Protein AF-A0A9R0BDS1-F1 (afdb_monomer)

Structure (mmCIF, N/CA/C/O backbone):
data_AF-A0A9R0BDS1-F1
#
_entry.id   AF-A0A9R0BDS1-F1
#
loop_
_atom_site.group_PDB
_atom_site.id
_atom_site.type_symbol
_atom_site.label_atom_id
_atom_site.label_alt_id
_atom_site.label_comp_id
_atom_site.label_asym_id
_atom_site.label_entity_id
_atom_site.label_seq_id
_atom_site.pdbx_PDB_ins_code
_atom_site.Cartn_x
_atom_site.Cartn_y
_atom_site.Cartn_z
_atom_site.occupancy
_atom_site.B_iso_or_equiv
_atom_site.auth_seq_id
_atom_site.auth_comp_id
_atom_site.auth_asym_id
_atom_site.auth_atom_id
_atom_site.pdbx_PDB_model_num
ATOM 1 N N . MET A 1 1 ? -3.480 10.905 -2.861 1.00 50.12 1 MET A N 1
ATOM 2 C CA . MET A 1 1 ? -2.688 10.630 -1.645 1.00 50.12 1 MET A CA 1
ATOM 3 C C . MET A 1 1 ? -2.309 9.165 -1.642 1.00 50.12 1 MET A C 1
ATOM 5 O O . MET A 1 1 ? -3.208 8.333 -1.625 1.00 50.12 1 MET A O 1
ATOM 9 N N . HIS A 1 2 ? -1.019 8.858 -1.745 1.00 52.56 2 HIS A N 1
ATOM 10 C CA . HIS A 1 2 ? -0.517 7.494 -1.586 1.00 52.56 2 HIS A CA 1
ATOM 11 C C . HIS A 1 2 ? -0.174 7.273 -0.098 1.00 52.56 2 HIS A C 1
ATOM 13 O O . HIS A 1 2 ? 0.288 8.229 0.529 1.00 52.56 2 HIS A O 1
ATOM 19 N N . PRO A 1 3 ? -0.402 6.083 0.492 1.00 65.25 3 PRO A N 1
ATOM 20 C CA . PRO A 1 3 ? 0.189 5.729 1.785 1.00 65.25 3 PRO A CA 1
ATOM 21 C C . PRO A 1 3 ? 1.718 5.869 1.758 1.00 65.25 3 PRO A C 1
ATOM 23 O O . PRO A 1 3 ? 2.314 5.837 0.681 1.00 65.25 3 PRO A O 1
ATOM 26 N N . ASP A 1 4 ? 2.365 5.976 2.917 1.00 68.69 4 ASP A N 1
ATOM 27 C CA . ASP A 1 4 ? 3.825 5.853 2.956 1.00 68.69 4 ASP A CA 1
ATOM 28 C C . ASP A 1 4 ? 4.249 4.481 2.391 1.00 68.69 4 ASP A C 1
ATOM 30 O O . ASP A 1 4 ? 3.640 3.467 2.719 1.00 68.69 4 ASP A O 1
ATOM 34 N N . LEU A 1 5 ? 5.253 4.484 1.510 1.00 72.31 5 LEU A N 1
ATOM 35 C CA . LEU A 1 5 ? 5.817 3.338 0.776 1.00 72.31 5 LEU A CA 1
ATOM 36 C C . LEU A 1 5 ? 7.037 2.738 1.505 1.00 72.31 5 LEU A C 1
ATOM 38 O O . LEU A 1 5 ? 7.911 2.118 0.879 1.00 72.31 5 LEU A O 1
ATOM 42 N N . SER A 1 6 ? 7.139 3.005 2.808 1.00 75.69 6 SER A N 1
ATOM 43 C CA . SER A 1 6 ? 8.198 2.513 3.682 1.00 75.69 6 SER A CA 1
ATOM 44 C C . SER A 1 6 ? 8.061 0.998 3.894 1.00 75.69 6 SER A C 1
ATOM 46 O O . SER A 1 6 ? 6.993 0.530 4.304 1.00 75.69 6 SER A O 1
ATOM 48 N N . PRO A 1 7 ? 9.117 0.202 3.634 1.00 71.81 7 PRO A N 1
ATOM 49 C CA . PRO A 1 7 ? 9.006 -1.255 3.562 1.00 71.81 7 PRO A CA 1
ATOM 50 C C . PRO A 1 7 ? 8.618 -1.919 4.893 1.00 71.81 7 PRO A C 1
ATOM 52 O O . PRO A 1 7 ? 8.043 -3.002 4.902 1.00 71.81 7 PRO A O 1
ATOM 55 N N . HIS A 1 8 ? 8.859 -1.258 6.026 1.00 76.00 8 HIS A N 1
ATOM 56 C CA . HIS A 1 8 ? 8.502 -1.777 7.351 1.00 76.00 8 HIS A CA 1
ATOM 57 C C . HIS A 1 8 ? 6.992 -1.745 7.649 1.00 76.00 8 HIS A C 1
ATOM 59 O O . HIS A 1 8 ? 6.544 -2.358 8.616 1.00 76.00 8 HIS A O 1
ATOM 65 N N . LEU A 1 9 ? 6.192 -1.026 6.851 1.00 80.56 9 LEU A N 1
ATOM 66 C CA . LEU A 1 9 ? 4.751 -0.884 7.083 1.00 80.56 9 LEU A CA 1
ATOM 67 C C . LEU A 1 9 ? 3.918 -1.982 6.398 1.00 80.56 9 LEU A C 1
ATOM 69 O O . LEU A 1 9 ? 2.728 -2.127 6.709 1.00 80.56 9 LEU A O 1
ATOM 73 N N . HIS A 1 10 ? 4.522 -2.742 5.485 1.00 83.25 10 HIS A N 1
ATOM 74 C CA . HIS A 1 10 ? 3.847 -3.660 4.571 1.00 83.25 10 HIS A CA 1
ATOM 75 C C . HIS A 1 10 ? 4.325 -5.106 4.722 1.00 83.25 10 HIS A C 1
ATOM 77 O O . HIS A 1 10 ? 5.398 -5.391 5.245 1.00 83.25 10 HIS A O 1
ATOM 83 N N . THR A 1 11 ? 3.496 -6.021 4.240 1.00 87.12 11 THR A N 1
ATOM 84 C CA . THR A 1 11 ? 3.814 -7.433 4.032 1.00 87.12 11 THR A CA 1
ATOM 85 C C . THR A 1 11 ? 4.851 -7.607 2.923 1.00 87.12 11 THR A C 1
ATOM 87 O O . THR A 1 11 ? 4.949 -6.783 2.011 1.00 87.12 11 THR A O 1
ATOM 90 N N . GLU A 1 12 ? 5.612 -8.702 2.979 1.00 87.62 12 GLU A N 1
ATOM 91 C CA . GLU A 1 12 ? 6.677 -9.005 2.011 1.00 87.62 12 GLU A CA 1
ATOM 92 C C . GLU A 1 12 ? 6.163 -9.028 0.561 1.00 87.62 12 GLU A C 1
ATOM 94 O O . GLU A 1 12 ? 6.777 -8.426 -0.317 1.00 87.62 12 GLU A O 1
ATOM 99 N N . GLU A 1 13 ? 4.975 -9.596 0.339 1.00 87.88 13 GLU A N 1
ATOM 100 C CA . GLU A 1 13 ? 4.244 -9.580 -0.937 1.00 87.88 13 GLU A CA 1
ATOM 101 C C . GLU A 1 13 ? 4.066 -8.157 -1.503 1.00 87.88 13 GLU A C 1
ATOM 103 O O . GLU A 1 13 ? 4.413 -7.869 -2.651 1.00 87.88 13 GLU A O 1
ATOM 108 N N . CYS A 1 14 ? 3.564 -7.217 -0.690 1.00 89.56 14 CYS A N 1
ATOM 109 C CA . CYS A 1 14 ? 3.389 -5.834 -1.136 1.00 89.56 14 CYS A CA 1
ATOM 110 C C . CYS A 1 14 ? 4.741 -5.115 -1.308 1.00 89.56 14 CYS A C 1
ATOM 112 O O . CYS A 1 14 ? 4.874 -4.279 -2.202 1.00 89.56 14 CYS A O 1
ATOM 114 N N . ASN A 1 15 ? 5.759 -5.455 -0.510 1.00 90.31 15 ASN A N 1
ATOM 115 C CA . ASN A 1 15 ? 7.108 -4.888 -0.622 1.00 90.31 15 ASN A CA 1
ATOM 116 C C . ASN A 1 15 ? 7.809 -5.253 -1.938 1.00 90.31 15 ASN A C 1
ATOM 118 O O . ASN A 1 15 ? 8.504 -4.408 -2.514 1.00 90.31 15 ASN A O 1
ATOM 122 N N . GLN A 1 16 ? 7.593 -6.465 -2.456 1.00 91.38 16 GLN A N 1
ATOM 123 C CA . GLN A 1 16 ? 8.087 -6.860 -3.779 1.00 91.38 16 GLN A CA 1
ATOM 124 C C . GLN A 1 16 ? 7.478 -5.970 -4.876 1.00 91.38 16 GLN A C 1
ATOM 126 O O . GLN A 1 16 ? 8.211 -5.389 -5.678 1.00 91.38 16 GLN A O 1
ATOM 131 N N . LEU A 1 17 ? 6.157 -5.757 -4.853 1.00 90.88 17 LEU A N 1
ATOM 132 C CA . LEU A 1 17 ? 5.454 -4.888 -5.810 1.00 90.88 17 LEU A CA 1
ATOM 133 C C . LEU A 1 17 ? 5.902 -3.419 -5.721 1.00 90.88 17 LEU A C 1
ATOM 135 O O . LEU A 1 17 ? 6.098 -2.766 -6.746 1.00 90.88 17 LEU A O 1
ATOM 139 N N . ILE A 1 18 ? 6.126 -2.905 -4.507 1.00 89.69 18 ILE A N 1
ATOM 140 C CA . ILE A 1 18 ? 6.683 -1.561 -4.277 1.00 89.69 18 ILE A CA 1
ATOM 141 C C . ILE A 1 18 ? 8.092 -1.436 -4.878 1.00 89.69 18 ILE A C 1
ATOM 143 O O . ILE A 1 18 ? 8.427 -0.407 -5.469 1.00 89.69 18 ILE A O 1
ATOM 147 N N . THR A 1 19 ? 8.919 -2.473 -4.741 1.00 90.88 19 THR A N 1
ATOM 148 C CA . THR A 1 19 ? 10.288 -2.500 -5.279 1.00 90.88 19 THR A CA 1
ATOM 149 C C . THR A 1 19 ? 10.280 -2.548 -6.806 1.00 90.88 19 THR A C 1
ATOM 151 O O . THR A 1 19 ? 10.976 -1.754 -7.439 1.00 90.88 19 THR A O 1
ATOM 154 N N . LEU A 1 20 ? 9.423 -3.382 -7.404 1.00 89.69 20 LEU A N 1
ATOM 155 C CA . LEU A 1 20 ? 9.206 -3.431 -8.853 1.00 89.69 20 LEU A CA 1
ATOM 156 C C . LEU A 1 20 ? 8.717 -2.086 -9.410 1.00 89.69 20 LEU A C 1
ATOM 158 O O . LEU A 1 20 ? 9.213 -1.635 -10.440 1.00 89.69 20 LEU A O 1
ATOM 162 N N . LEU A 1 21 ? 7.803 -1.395 -8.717 1.00 89.38 21 LEU A N 1
ATOM 163 C CA . LEU A 1 21 ? 7.338 -0.077 -9.153 1.00 89.38 21 LEU A CA 1
ATOM 164 C C . LEU A 1 21 ? 8.451 0.981 -9.075 1.00 89.38 21 LEU A C 1
ATOM 166 O O . LEU A 1 21 ? 8.600 1.785 -9.996 1.00 89.38 21 LEU A O 1
ATOM 170 N N . LYS A 1 22 ? 9.261 0.970 -8.005 1.00 88.44 22 LYS A N 1
ATOM 171 C CA . LYS A 1 22 ? 10.443 1.843 -7.870 1.00 88.44 22 LYS A CA 1
ATOM 172 C C . LYS A 1 22 ? 11.454 1.590 -8.997 1.00 88.44 22 LYS A C 1
ATOM 174 O O . LYS A 1 22 ? 11.972 2.555 -9.556 1.00 88.44 22 LYS A O 1
ATOM 179 N N . GLN A 1 23 ? 11.685 0.329 -9.366 1.00 90.19 23 GLN A N 1
ATOM 180 C CA . GLN A 1 23 ? 12.573 -0.040 -10.471 1.00 90.19 23 GLN A CA 1
ATOM 181 C C . GLN A 1 23 ? 12.014 0.416 -11.829 1.00 90.19 23 GLN A C 1
ATOM 183 O O . GLN A 1 23 ? 12.713 1.116 -12.559 1.00 90.19 23 GLN A O 1
ATOM 188 N N . CYS A 1 24 ? 10.734 0.154 -12.116 1.00 89.38 24 CYS A N 1
ATOM 189 C CA . CYS A 1 24 ? 10.075 0.625 -13.338 1.00 89.38 24 CYS A CA 1
ATOM 190 C C . CYS A 1 24 ? 10.138 2.157 -13.462 1.00 89.38 24 CYS A C 1
ATOM 192 O O . CYS A 1 24 ? 10.505 2.688 -14.505 1.00 89.38 24 CYS A O 1
ATOM 194 N N . HIS A 1 25 ? 9.881 2.902 -12.381 1.00 87.75 25 HIS A N 1
ATOM 195 C CA . HIS A 1 25 ? 10.025 4.362 -12.387 1.00 87.75 25 HIS A CA 1
ATOM 196 C C . HIS A 1 25 ? 11.468 4.843 -12.609 1.00 87.75 25 HIS A C 1
ATOM 198 O O . HIS A 1 25 ? 11.648 5.893 -13.225 1.00 87.75 25 HIS A O 1
ATOM 204 N N . LYS A 1 26 ? 12.475 4.097 -12.134 1.00 88.12 26 LYS A N 1
ATOM 205 C CA . LYS A 1 26 ? 13.904 4.407 -12.305 1.00 88.12 26 LYS A CA 1
ATOM 206 C C . LYS A 1 26 ? 14.379 4.176 -13.742 1.00 88.12 26 LYS A C 1
ATOM 208 O O . LYS A 1 26 ? 15.156 4.978 -14.253 1.00 88.12 26 LYS A O 1
ATOM 213 N N . GLU A 1 27 ? 13.908 3.113 -14.388 1.00 88.06 27 GLU A N 1
ATOM 214 C CA . GLU A 1 27 ? 14.203 2.785 -15.791 1.00 88.06 27 GLU A CA 1
ATOM 215 C C . GLU A 1 27 ? 13.436 3.699 -16.760 1.00 88.06 27 GLU A C 1
ATOM 217 O O . GLU A 1 27 ? 13.960 4.140 -17.783 1.00 88.06 27 GLU A O 1
ATOM 222 N N . HIS A 1 28 ? 12.198 4.050 -16.412 1.00 82.50 28 HIS A N 1
ATOM 223 C CA . HIS A 1 28 ? 11.253 4.746 -17.280 1.00 82.50 28 HIS A CA 1
ATOM 224 C C . HIS A 1 28 ? 10.877 6.141 -16.756 1.00 82.50 28 HIS A C 1
ATOM 226 O O . HIS A 1 28 ? 9.704 6.508 -16.717 1.00 82.50 28 HIS A O 1
ATOM 232 N N . ASN A 1 29 ? 11.870 6.968 -16.403 1.00 75.81 29 ASN A N 1
ATOM 233 C CA . ASN A 1 29 ? 11.662 8.305 -15.811 1.00 75.81 29 ASN A CA 1
ATOM 234 C C . ASN A 1 29 ? 10.675 9.211 -16.580 1.00 75.81 29 ASN A C 1
ATOM 236 O O . ASN A 1 29 ? 9.897 9.935 -15.959 1.00 75.81 29 ASN A O 1
ATOM 240 N N . VAL A 1 30 ? 10.683 9.158 -17.919 1.00 75.00 30 VAL A N 1
ATOM 241 C CA . VAL A 1 30 ? 9.731 9.885 -18.787 1.00 75.00 30 VAL A CA 1
ATOM 242 C C . VAL A 1 30 ? 8.475 9.042 -19.051 1.00 75.00 30 VAL A C 1
ATOM 244 O O . VAL A 1 30 ? 7.349 9.519 -18.918 1.00 75.00 30 VAL A O 1
ATOM 247 N N . LEU A 1 31 ? 8.661 7.757 -19.361 1.00 75.19 31 LEU A N 1
ATOM 248 C CA . LEU A 1 31 ? 7.602 6.812 -19.729 1.00 75.19 31 LEU A CA 1
ATOM 249 C C . LEU A 1 31 ? 6.663 6.414 -18.567 1.00 75.19 31 LEU A C 1
ATOM 251 O O . LEU A 1 31 ? 5.581 5.878 -18.821 1.00 75.19 31 LEU A O 1
ATOM 255 N N . ARG A 1 32 ? 6.998 6.757 -17.313 1.00 69.31 32 ARG A N 1
ATOM 256 C CA . ARG A 1 32 ? 6.095 6.669 -16.150 1.00 69.31 32 ARG A CA 1
ATOM 257 C C . ARG A 1 32 ? 4.826 7.504 -16.337 1.00 69.31 32 ARG A C 1
ATOM 259 O O . ARG A 1 32 ? 3.755 7.087 -15.915 1.00 69.31 32 ARG A O 1
ATOM 266 N N . PHE A 1 33 ? 4.933 8.654 -17.009 1.00 69.75 33 PHE A N 1
ATOM 267 C CA . PHE A 1 33 ? 3.795 9.532 -17.298 1.00 69.75 33 PHE A CA 1
ATOM 268 C C . PHE A 1 33 ? 2.923 9.006 -18.446 1.00 69.75 33 PHE A C 1
ATOM 270 O O . PHE A 1 33 ? 1.734 9.300 -18.495 1.00 69.75 33 PHE A O 1
ATOM 277 N N . PHE A 1 34 ? 3.495 8.176 -19.323 1.00 75.88 34 PHE A N 1
ATOM 278 C CA . PHE A 1 34 ? 2.790 7.494 -20.411 1.00 75.88 34 PHE A CA 1
ATOM 279 C C . PHE A 1 34 ? 2.147 6.164 -19.972 1.00 75.88 34 PHE A C 1
ATOM 281 O O . PHE A 1 34 ? 1.542 5.473 -20.785 1.00 75.88 34 PHE A O 1
ATOM 288 N N . GLY A 1 35 ? 2.238 5.807 -18.684 1.00 81.19 35 GLY A N 1
ATOM 289 C CA . GLY A 1 35 ? 1.516 4.669 -18.112 1.00 81.19 35 GLY A CA 1
ATOM 290 C C . GLY A 1 35 ? 2.207 3.308 -18.231 1.00 81.19 35 GLY A C 1
ATOM 291 O O . GLY A 1 35 ? 1.587 2.295 -17.922 1.00 81.19 35 GLY A O 1
ATOM 292 N N . THR A 1 36 ? 3.485 3.264 -18.612 1.00 81.81 36 THR A N 1
ATOM 293 C CA . THR A 1 36 ? 4.253 2.009 -18.785 1.00 81.81 36 THR A CA 1
ATOM 294 C C . THR A 1 36 ? 4.293 1.150 -17.511 1.00 81.81 36 THR A C 1
ATOM 296 O O . THR A 1 36 ? 4.288 -0.072 -17.584 1.00 81.81 36 THR A O 1
ATOM 299 N N . CYS A 1 37 ? 4.261 1.777 -16.330 1.00 86.31 37 CYS A N 1
ATOM 300 C CA . CYS A 1 37 ? 4.276 1.086 -15.035 1.00 86.31 37 CYS A CA 1
ATOM 301 C C . CYS A 1 37 ? 2.870 0.806 -14.452 1.00 86.31 37 CYS A C 1
ATOM 303 O O . CYS A 1 37 ? 2.764 0.375 -13.302 1.00 86.31 37 CYS A O 1
ATOM 305 N N . ASN A 1 38 ? 1.787 1.055 -15.205 1.00 87.62 38 ASN A N 1
ATOM 306 C CA . ASN A 1 38 ? 0.409 1.016 -14.691 1.00 87.62 38 ASN A CA 1
ATOM 307 C C . ASN A 1 38 ? -0.022 -0.351 -14.144 1.00 87.62 38 ASN A C 1
ATOM 309 O O . ASN A 1 38 ? -0.860 -0.401 -13.247 1.00 87.62 38 ASN A O 1
ATOM 313 N N . ASP A 1 39 ? 0.507 -1.457 -14.665 1.00 88.81 39 ASP A N 1
ATOM 314 C CA . ASP A 1 39 ? 0.072 -2.794 -14.239 1.00 88.81 39 ASP A CA 1
ATOM 315 C C . ASP A 1 39 ? 0.718 -3.215 -12.914 1.00 88.81 39 ASP A C 1
ATOM 317 O O . ASP A 1 39 ? 0.046 -3.771 -12.043 1.00 88.81 39 ASP A O 1
ATOM 321 N N . VAL A 1 40 ? 1.977 -2.821 -12.695 1.00 88.69 40 VAL A N 1
ATOM 322 C CA . VAL A 1 40 ? 2.652 -2.949 -11.394 1.00 88.69 40 VAL A CA 1
ATOM 323 C C . VAL A 1 40 ? 2.000 -2.024 -10.359 1.00 88.69 40 VAL A C 1
ATOM 325 O O . VAL A 1 40 ? 1.728 -2.445 -9.236 1.00 88.69 40 VAL A O 1
ATOM 328 N N . ASP A 1 41 ? 1.673 -0.785 -10.741 1.00 87.44 41 ASP A N 1
ATOM 329 C CA . ASP A 1 41 ? 0.950 0.169 -9.891 1.00 87.44 41 ASP A CA 1
ATOM 330 C C . ASP A 1 41 ? -0.468 -0.321 -9.527 1.00 87.44 41 ASP A C 1
ATOM 332 O O . ASP A 1 41 ? -0.869 -0.211 -8.366 1.00 87.44 41 ASP A O 1
ATOM 336 N N . ARG A 1 42 ? -1.201 -0.950 -10.459 1.00 91.06 42 ARG A N 1
ATOM 337 C CA . ARG A 1 42 ? -2.481 -1.628 -10.177 1.00 91.06 42 ARG A CA 1
ATOM 338 C C . ARG A 1 42 ? -2.318 -2.737 -9.136 1.00 91.06 42 ARG A C 1
ATOM 340 O O . ARG A 1 42 ? -3.005 -2.705 -8.113 1.00 91.06 42 ARG A O 1
ATOM 347 N N . ALA A 1 43 ? -1.392 -3.673 -9.359 1.00 91.56 43 ALA A N 1
ATOM 348 C CA . ALA A 1 43 ? -1.136 -4.779 -8.436 1.00 91.56 43 ALA A CA 1
ATOM 349 C C . ALA A 1 43 ? -0.745 -4.275 -7.034 1.00 91.56 43 ALA A C 1
ATOM 351 O O . ALA A 1 43 ? -1.301 -4.721 -6.026 1.00 91.56 43 ALA A O 1
ATOM 352 N N . MET A 1 44 ? 0.152 -3.285 -6.965 1.00 90.81 44 MET A N 1
ATOM 353 C CA . MET A 1 44 ? 0.561 -2.636 -5.719 1.00 90.81 44 MET A CA 1
ATOM 354 C C . MET A 1 44 ? -0.633 -1.988 -4.998 1.00 90.81 44 MET A C 1
ATOM 356 O O . MET A 1 44 ? -0.830 -2.226 -3.805 1.00 90.81 44 MET A O 1
ATOM 360 N N . ARG A 1 45 ? -1.467 -1.204 -5.698 1.00 89.81 45 ARG A N 1
ATOM 361 C CA . ARG A 1 45 ? -2.651 -0.552 -5.106 1.00 89.81 45 ARG A CA 1
ATOM 362 C C . ARG A 1 45 ? -3.642 -1.558 -4.535 1.00 89.81 45 ARG A C 1
ATOM 364 O O . ARG A 1 45 ? -4.159 -1.331 -3.440 1.00 89.81 45 ARG A O 1
ATOM 371 N N . ASP A 1 46 ? -3.884 -2.669 -5.223 1.00 91.69 46 ASP A N 1
ATOM 372 C CA . ASP A 1 46 ? -4.760 -3.726 -4.712 1.00 91.69 46 ASP A CA 1
ATOM 373 C C . ASP A 1 46 ? -4.157 -4.452 -3.500 1.00 91.69 46 ASP A C 1
ATOM 375 O O . ASP A 1 46 ? -4.893 -4.789 -2.567 1.00 91.69 46 ASP A O 1
ATOM 379 N N . CYS A 1 47 ? -2.833 -4.625 -3.451 1.00 92.06 47 CYS A N 1
ATOM 380 C CA . CYS A 1 47 ? -2.124 -5.147 -2.280 1.00 92.06 47 CYS A CA 1
ATOM 381 C C . CYS A 1 47 ? -2.320 -4.227 -1.058 1.00 92.06 47 CYS A C 1
ATOM 383 O O . CYS A 1 47 ? -2.880 -4.635 -0.036 1.00 92.06 47 CYS A O 1
ATOM 385 N N . LEU A 1 48 ? -2.007 -2.936 -1.205 1.00 88.44 48 LEU A N 1
ATOM 386 C CA . LEU A 1 48 ? -2.168 -1.920 -0.156 1.00 88.44 48 LEU A CA 1
ATOM 387 C C . LEU A 1 48 ? -3.625 -1.767 0.312 1.00 88.44 48 LEU A C 1
ATOM 389 O O . LEU A 1 48 ? -3.896 -1.591 1.502 1.00 88.44 48 LEU A O 1
ATOM 393 N N . LYS A 1 49 ? -4.591 -1.886 -0.604 1.00 90.62 49 LYS A N 1
ATOM 394 C CA . LYS A 1 49 ? -6.030 -1.851 -0.302 1.00 90.62 49 LYS A CA 1
ATOM 395 C C . LYS A 1 49 ? -6.474 -3.048 0.546 1.00 90.62 49 LYS A C 1
ATOM 397 O O . LYS A 1 49 ? -7.296 -2.870 1.452 1.00 90.62 49 LYS A O 1
ATOM 402 N N . LYS A 1 50 ? -5.926 -4.247 0.301 1.00 91.12 50 LYS A N 1
ATOM 403 C CA . LYS A 1 50 ? -6.155 -5.441 1.138 1.00 91.12 50 LYS A CA 1
ATOM 404 C C . LYS A 1 50 ? -5.575 -5.241 2.540 1.00 91.12 50 LYS A C 1
ATOM 406 O O . LYS A 1 50 ? -6.301 -5.432 3.518 1.00 91.12 50 LYS A O 1
ATOM 411 N N . GLU A 1 51 ? -4.331 -4.773 2.653 1.00 89.75 51 GLU A N 1
ATOM 412 C CA . GLU A 1 51 ? -3.702 -4.483 3.950 1.00 89.75 51 GLU A CA 1
ATOM 413 C C . GLU A 1 51 ? -4.470 -3.442 4.761 1.00 89.75 51 GLU A C 1
ATOM 415 O O . GLU A 1 51 ? -4.731 -3.643 5.949 1.00 89.75 51 GLU A O 1
ATOM 420 N N . TYR A 1 52 ? -4.857 -2.332 4.127 1.00 88.25 52 TYR A N 1
ATOM 421 C CA . TYR A 1 52 ? -5.619 -1.271 4.774 1.00 88.25 52 TYR A CA 1
ATOM 422 C C . TYR A 1 52 ? -6.963 -1.798 5.293 1.00 88.25 52 TYR A C 1
ATOM 424 O O . TYR A 1 52 ? -7.341 -1.521 6.433 1.00 88.25 52 TYR A O 1
ATOM 432 N N . LYS A 1 53 ? -7.663 -2.628 4.504 1.00 92.12 53 LYS A N 1
ATOM 433 C CA . LYS A 1 53 ? -8.906 -3.287 4.932 1.00 92.12 53 LYS A CA 1
ATOM 434 C C . LYS A 1 53 ? -8.668 -4.231 6.119 1.00 92.12 53 LYS A C 1
ATOM 436 O O . LYS A 1 53 ? -9.445 -4.192 7.070 1.00 92.12 53 LYS A O 1
ATOM 441 N N . ALA A 1 54 ? -7.589 -5.015 6.115 1.00 91.19 54 ALA A N 1
ATOM 442 C CA . ALA A 1 54 ? -7.230 -5.900 7.226 1.00 91.19 54 ALA A CA 1
ATOM 443 C C . ALA A 1 54 ? -6.888 -5.119 8.512 1.00 91.19 54 ALA A C 1
ATOM 445 O O . ALA A 1 54 ? -7.444 -5.406 9.574 1.00 91.19 54 ALA A O 1
ATOM 446 N N . LYS A 1 55 ? -6.045 -4.079 8.418 1.00 89.25 55 LYS A N 1
ATOM 447 C CA . LYS A 1 55 ? -5.714 -3.166 9.530 1.00 89.25 55 LYS A CA 1
ATOM 448 C C . LYS A 1 55 ? -6.979 -2.495 10.090 1.00 89.25 55 LYS A C 1
ATOM 450 O O . LYS A 1 55 ? -7.191 -2.518 11.301 1.00 89.25 55 LYS A O 1
ATOM 455 N N . ARG A 1 56 ? -7.870 -1.994 9.223 1.00 91.06 56 ARG A N 1
ATOM 456 C CA . ARG A 1 56 ? -9.156 -1.390 9.619 1.00 91.06 56 ARG A CA 1
ATOM 457 C C . ARG A 1 56 ? -10.089 -2.388 10.308 1.00 91.06 56 ARG A C 1
ATOM 459 O O . ARG A 1 56 ? -10.729 -2.021 11.287 1.00 91.06 56 ARG A O 1
ATOM 466 N N . ASN A 1 57 ? -10.163 -3.632 9.836 1.00 94.50 57 ASN A N 1
ATOM 467 C CA . ASN A 1 57 ? -10.990 -4.667 10.460 1.00 94.50 57 ASN A CA 1
ATOM 468 C C . ASN A 1 57 ? -10.470 -5.055 11.854 1.00 94.50 57 ASN A C 1
ATOM 470 O O . ASN A 1 57 ? -11.263 -5.111 12.788 1.00 94.50 57 ASN A O 1
ATOM 474 N N . ARG A 1 58 ? -9.150 -5.232 12.026 1.00 91.94 58 ARG A N 1
ATOM 475 C CA . ARG A 1 58 ? -8.542 -5.486 13.349 1.00 91.94 58 ARG A CA 1
ATOM 476 C C . ARG A 1 58 ? -8.790 -4.334 14.327 1.00 91.94 58 ARG A C 1
ATOM 478 O O . ARG A 1 58 ? -9.192 -4.569 15.460 1.00 91.94 58 ARG A O 1
ATOM 485 N N . SER A 1 59 ? -8.626 -3.091 13.868 1.00 90.75 59 SER A N 1
ATOM 486 C CA . SER A 1 59 ? -8.911 -1.893 14.670 1.00 90.75 59 SER A CA 1
ATOM 487 C C . SER A 1 59 ? -10.387 -1.795 15.083 1.00 90.75 59 SER A C 1
ATOM 489 O O . SER A 1 59 ? -10.667 -1.454 16.229 1.00 90.75 59 SER A O 1
ATOM 491 N N . LYS A 1 60 ? -11.330 -2.146 14.193 1.00 94.44 60 LYS A N 1
ATOM 492 C CA . LYS A 1 60 ? -12.762 -2.228 14.527 1.00 94.44 60 LYS A CA 1
ATOM 493 C C . LYS A 1 60 ? -13.050 -3.284 15.591 1.00 94.44 60 LYS A C 1
ATOM 495 O O . LYS A 1 60 ? -13.678 -2.941 16.583 1.00 94.44 60 LYS A O 1
ATOM 500 N N . ALA A 1 61 ? -12.555 -4.510 15.413 1.00 95.06 61 ALA A N 1
ATOM 501 C CA . ALA A 1 61 ? -12.765 -5.598 16.368 1.00 95.06 61 ALA A CA 1
ATOM 502 C C . ALA A 1 61 ? -12.242 -5.228 17.768 1.00 95.06 61 ALA A C 1
ATOM 504 O O . ALA A 1 61 ? -12.978 -5.325 18.742 1.00 95.06 61 ALA A O 1
ATOM 505 N N . HIS A 1 62 ? -11.026 -4.679 17.856 1.00 93.12 62 HIS A N 1
ATOM 506 C CA . HIS A 1 62 ? -10.467 -4.180 19.116 1.00 93.12 62 HIS A CA 1
ATOM 507 C C . HIS A 1 62 ? -11.287 -3.020 19.715 1.00 93.12 62 HIS A C 1
ATOM 509 O O . HIS A 1 62 ? -11.493 -2.949 20.923 1.00 93.12 62 HIS A O 1
ATOM 515 N N . ALA A 1 63 ? -11.793 -2.095 18.891 1.00 92.56 63 ALA A N 1
ATOM 516 C CA . ALA A 1 63 ? -12.651 -1.010 19.370 1.00 92.56 63 ALA A CA 1
ATOM 517 C C . ALA A 1 63 ? -14.026 -1.511 19.857 1.00 92.56 63 ALA A C 1
ATOM 519 O O . ALA A 1 63 ? -14.587 -0.940 20.789 1.00 92.56 63 ALA A O 1
ATOM 520 N N . GLU A 1 64 ? -14.575 -2.557 19.242 1.00 94.19 64 GLU A N 1
ATOM 521 C CA . GLU A 1 64 ? -15.820 -3.216 19.651 1.00 94.19 64 GLU A CA 1
ATOM 522 C C . GLU A 1 64 ? -15.631 -4.001 20.957 1.00 94.19 64 GLU A C 1
ATOM 524 O O . GLU A 1 64 ? -16.427 -3.823 21.878 1.00 94.19 64 GLU A O 1
ATOM 529 N N . GLU A 1 65 ? -14.529 -4.739 21.094 1.00 93.56 65 GLU A N 1
ATOM 530 C CA . GLU A 1 65 ? -14.121 -5.414 22.331 1.00 93.56 65 GLU A CA 1
ATOM 531 C C . GLU A 1 65 ? -13.938 -4.416 23.487 1.00 93.56 65 GLU A C 1
ATOM 533 O O . GLU A 1 65 ? -14.532 -4.570 24.555 1.00 93.56 65 GLU A O 1
ATOM 538 N N . MET A 1 66 ? -13.193 -3.326 23.275 1.00 89.38 66 MET A N 1
ATOM 539 C CA . MET A 1 66 ? -13.024 -2.280 24.292 1.00 89.38 66 MET A CA 1
ATOM 540 C C . MET A 1 66 ? -14.357 -1.614 24.672 1.00 89.38 66 MET A C 1
ATOM 542 O O . MET A 1 66 ? -14.566 -1.277 25.837 1.00 89.38 66 M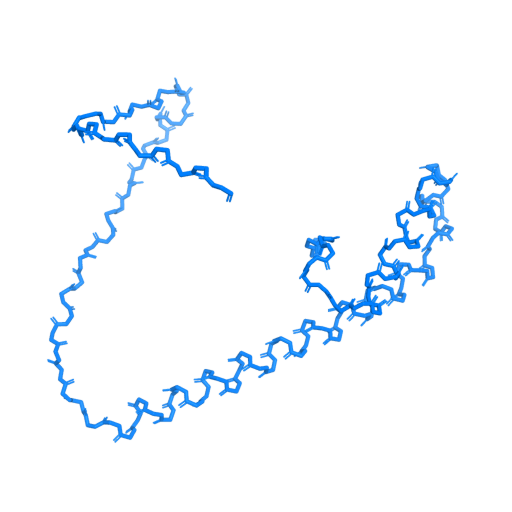ET A O 1
ATOM 546 N N . ARG A 1 67 ? -15.297 -1.465 23.728 1.00 89.50 67 ARG A N 1
ATOM 547 C CA . ARG A 1 67 ? -16.659 -0.973 24.012 1.00 89.50 67 ARG A CA 1
ATOM 548 C C . ARG A 1 67 ? -17.504 -1.970 24.807 1.00 89.50 67 ARG A C 1
ATOM 550 O O . ARG A 1 67 ? -18.383 -1.521 25.535 1.00 89.50 67 ARG A O 1
ATOM 557 N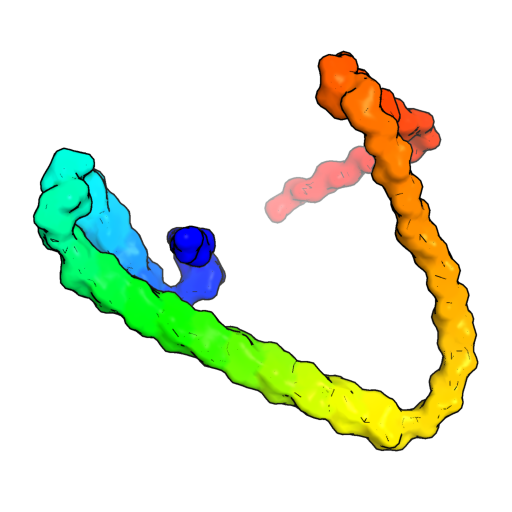 N . GLN A 1 68 ? -17.286 -3.276 24.663 1.00 91.06 68 GLN A N 1
ATOM 558 C CA . GLN A 1 68 ? -17.942 -4.302 25.485 1.00 91.06 68 GLN A CA 1
ATOM 559 C C . GLN A 1 68 ? -17.382 -4.274 26.912 1.00 91.06 68 GLN A C 1
ATOM 561 O O . GLN A 1 68 ? -18.141 -4.039 27.850 1.00 91.06 68 GLN A O 1
ATOM 566 N N . ARG A 1 69 ? -16.051 -4.319 27.064 1.00 87.12 69 ARG A N 1
ATOM 567 C CA . ARG A 1 69 ? -15.359 -4.211 28.365 1.00 87.12 69 ARG A CA 1
ATOM 568 C C . ARG A 1 69 ? -15.773 -2.964 29.167 1.00 87.12 69 ARG A C 1
ATOM 570 O O . ARG A 1 69 ? -15.914 -3.031 30.384 1.00 87.12 69 ARG A O 1
ATOM 577 N N . LEU A 1 70 ? -15.991 -1.825 28.499 1.00 85.25 70 LEU A N 1
ATOM 578 C CA . LEU A 1 70 ? -16.457 -0.575 29.127 1.00 85.25 70 LEU A CA 1
ATOM 579 C C . LEU A 1 70 ? -17.959 -0.544 29.471 1.00 85.25 70 LEU A C 1
ATOM 581 O O . LEU A 1 70 ? -18.379 0.328 30.226 1.00 85.25 70 LEU A O 1
ATOM 585 N N . LYS A 1 71 ? -18.778 -1.442 28.910 1.00 84.69 71 LYS A N 1
ATOM 586 C CA . LYS A 1 71 ? -20.192 -1.612 29.297 1.00 84.69 71 LYS A CA 1
ATOM 587 C C . LYS A 1 71 ? -20.356 -2.562 30.480 1.00 84.69 71 LYS A C 1
ATOM 589 O O . LYS A 1 71 ? -21.308 -2.412 31.236 1.00 84.69 71 LYS A O 1
ATOM 594 N N . GLU A 1 72 ? -19.469 -3.546 30.588 1.00 79.56 72 GLU A N 1
ATOM 595 C CA . GLU A 1 72 ? -19.500 -4.589 31.619 1.00 79.56 72 GLU A CA 1
ATOM 596 C C . GLU A 1 72 ? -18.899 -4.121 32.947 1.00 79.56 72 GLU A C 1
ATOM 598 O O . GLU A 1 72 ? -19.340 -4.564 34.005 1.00 79.56 72 GLU A O 1
ATOM 603 N N . GLN A 1 73 ? -17.937 -3.192 32.919 1.00 65.88 73 GLN A N 1
ATOM 604 C CA . GLN A 1 73 ? -17.453 -2.557 34.142 1.00 65.88 73 GLN A CA 1
ATOM 605 C C . GLN A 1 73 ? -18.505 -1.587 34.714 1.00 65.88 73 GLN A C 1
ATOM 607 O O . GLN A 1 73 ? -18.945 -0.675 34.003 1.00 65.88 73 GLN A O 1
ATOM 612 N N . PRO A 1 74 ? -18.884 -1.723 36.002 1.00 62.44 74 PRO A N 1
ATOM 613 C CA . PRO A 1 74 ? -19.652 -0.703 36.701 1.00 62.44 74 PRO A CA 1
ATOM 614 C C . PRO A 1 74 ? -18.931 0.643 36.631 1.00 62.44 74 PRO A C 1
ATOM 616 O O . PRO A 1 74 ? -17.703 0.705 36.703 1.00 62.44 74 PRO A O 1
ATOM 619 N N . LYS A 1 75 ? -19.696 1.733 36.518 1.00 56.38 75 LYS A N 1
ATOM 620 C CA . LYS A 1 75 ? -19.156 3.097 36.490 1.00 56.38 75 LYS A CA 1
ATOM 621 C C . LYS A 1 75 ? -18.696 3.552 37.877 1.00 56.38 75 LYS A C 1
ATOM 623 O O . LYS A 1 75 ? -19.259 4.491 38.436 1.00 56.38 75 LYS A O 1
ATOM 628 N N . GLU A 1 76 ? -17.639 2.940 38.395 1.00 56.47 76 GLU A N 1
ATOM 629 C CA . GLU A 1 76 ? -16.743 3.685 39.269 1.00 56.47 76 GLU A CA 1
ATOM 630 C C . GLU A 1 76 ? -16.191 4.852 38.449 1.00 56.47 76 GLU A C 1
ATOM 632 O O . GLU A 1 76 ? -15.576 4.662 37.397 1.00 56.47 76 GLU A O 1
ATOM 637 N N . HIS A 1 77 ? -16.496 6.070 38.887 1.00 52.56 77 HIS A N 1
ATOM 638 C CA . HIS A 1 77 ? -16.030 7.306 38.272 1.00 52.56 77 HIS A CA 1
ATOM 639 C C . HIS A 1 77 ? -14.821 7.813 39.075 1.00 52.56 77 HIS A C 1
ATOM 641 O O . HIS A 1 77 ? -14.988 8.699 39.919 1.00 52.56 77 HIS A O 1
ATOM 647 N N . PRO A 1 78 ? -13.580 7.350 38.809 1.00 54.94 78 PRO A N 1
ATOM 648 C CA . PRO A 1 78 ? -12.435 8.169 39.152 1.00 54.94 78 PRO A CA 1
ATOM 649 C C . PRO A 1 78 ? -12.580 9.444 38.323 1.00 54.94 78 PRO A C 1
ATOM 651 O O . PRO A 1 78 ? -12.599 9.415 37.091 1.00 54.94 78 PRO A O 1
ATOM 654 N N . SER A 1 79 ? -12.764 10.573 39.000 1.00 48.41 79 SER A N 1
ATOM 655 C CA . SER A 1 79 ? -12.939 11.874 38.368 1.00 48.41 79 SER A CA 1
ATOM 656 C C . SER A 1 79 ? -11.651 12.268 37.639 1.00 48.41 79 SER A C 1
ATOM 658 O O . SER A 1 79 ? -10.771 12.907 38.223 1.00 48.41 79 SER A O 1
ATOM 660 N N . ILE A 1 80 ? -11.533 11.868 36.367 1.00 59.00 80 ILE A N 1
ATOM 661 C CA . ILE A 1 80 ? -10.442 12.264 35.476 1.00 59.00 80 ILE A CA 1
ATOM 662 C C . ILE A 1 80 ? -10.545 13.775 35.301 1.00 59.00 80 ILE A C 1
ATOM 664 O O . ILE A 1 80 ? -11.319 14.271 34.482 1.00 59.00 80 ILE A O 1
ATOM 668 N N . LYS A 1 81 ? -9.756 14.509 36.089 1.00 50.94 81 LYS A N 1
ATOM 669 C CA . LYS A 1 81 ? -9.578 15.950 35.936 1.00 50.94 81 LYS A CA 1
ATOM 670 C C . LYS A 1 81 ? -9.070 16.188 34.520 1.00 50.94 81 LYS A C 1
ATOM 672 O O . LYS A 1 81 ? -7.909 15.908 34.230 1.00 50.94 81 LYS A O 1
ATOM 677 N N . HIS A 1 82 ? -9.939 16.673 33.637 1.00 57.25 82 HIS A N 1
ATOM 678 C CA . HIS A 1 82 ? -9.513 17.176 32.342 1.00 57.25 82 HIS A CA 1
ATOM 679 C C . HIS A 1 82 ? -8.571 18.348 32.606 1.00 57.25 82 HIS A C 1
ATOM 681 O O . HIS A 1 82 ? -9.005 19.428 33.003 1.00 57.25 82 HIS A O 1
ATOM 687 N N . HIS A 1 83 ? -7.273 18.122 32.424 1.00 51.09 83 HIS A N 1
ATOM 688 C CA . HIS A 1 83 ? -6.357 19.227 32.222 1.00 51.09 83 HIS A CA 1
ATOM 689 C C . HIS A 1 83 ? -6.685 19.780 30.832 1.00 51.09 83 HIS A C 1
ATOM 691 O O . HIS A 1 83 ? -6.631 19.011 29.867 1.00 51.09 83 HIS A O 1
ATOM 697 N N . PRO A 1 84 ? -7.098 21.052 30.701 1.00 53.00 84 PRO A N 1
ATOM 698 C CA . PRO A 1 84 ? -7.333 21.615 29.387 1.00 53.00 84 PRO A CA 1
ATOM 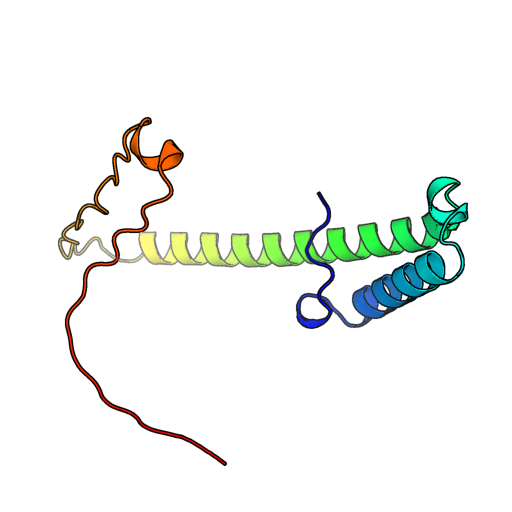699 C C . PRO A 1 84 ? -6.003 21.592 28.635 1.00 53.00 84 PRO A C 1
ATOM 701 O O . PRO A 1 84 ? -5.029 22.209 29.067 1.00 53.00 84 PRO A O 1
ATOM 704 N N . HIS A 1 85 ? -5.956 20.879 27.508 1.00 52.66 85 HIS A N 1
ATOM 705 C CA . HIS A 1 85 ? -4.913 21.123 26.521 1.00 52.66 85 HIS A CA 1
ATOM 706 C C . HIS A 1 85 ? -5.099 22.567 26.068 1.00 52.66 85 HIS A C 1
ATOM 708 O O . HIS A 1 85 ? -6.068 22.874 25.378 1.00 52.66 85 HIS A O 1
ATOM 714 N N . GLY A 1 86 ? -4.227 23.449 26.559 1.00 41.47 86 GLY A N 1
ATOM 715 C CA . GLY A 1 86 ? -4.362 24.882 26.356 1.00 4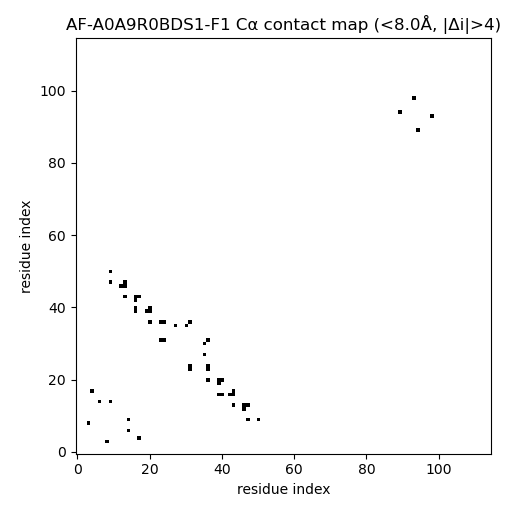1.47 86 GLY A CA 1
ATOM 716 C C . GLY A 1 86 ? -4.453 25.192 24.872 1.00 41.47 86 GLY A C 1
ATOM 717 O O . GLY A 1 86 ? -3.556 24.833 24.107 1.00 41.47 86 GLY A O 1
ATOM 718 N N . GLU A 1 87 ? -5.535 25.860 24.478 1.00 44.41 87 GLU A N 1
ATOM 719 C CA . GLU A 1 87 ? -5.667 26.415 23.142 1.00 44.41 87 GLU A CA 1
ATOM 720 C C . GLU A 1 87 ? -4.531 27.418 22.938 1.00 44.41 87 GLU A C 1
ATOM 722 O O . GLU A 1 87 ? -4.566 28.544 23.444 1.00 44.41 87 GLU A O 1
ATOM 727 N N . GLN A 1 88 ? -3.499 27.007 22.200 1.00 50.91 88 GLN A N 1
ATOM 728 C CA . GLN A 1 88 ? -2.486 27.923 21.696 1.00 50.91 88 GLN A CA 1
ATOM 729 C C . GLN A 1 88 ? -3.131 28.756 20.588 1.00 50.91 88 GLN A C 1
ATOM 731 O O . GLN A 1 88 ? -2.968 28.489 19.399 1.00 50.91 88 GLN A O 1
ATOM 736 N N . ASN A 1 89 ? -3.903 29.757 21.017 1.00 52.53 89 ASN A N 1
ATOM 737 C CA . ASN A 1 89 ? -4.487 30.807 20.197 1.00 52.53 89 ASN A CA 1
ATOM 738 C C . ASN A 1 89 ? -3.358 31.689 19.647 1.00 52.53 89 ASN A C 1
ATOM 740 O O . ASN A 1 89 ? -3.112 32.797 20.119 1.00 52.53 89 ASN A O 1
ATOM 744 N N . TYR A 1 90 ? -2.627 31.150 18.675 1.00 55.91 90 TYR A N 1
ATOM 745 C CA . TYR A 1 90 ? -1.551 31.844 17.989 1.00 55.91 90 TYR A CA 1
ATOM 746 C C . TYR A 1 90 ? -2.169 32.948 17.129 1.00 55.91 90 TYR A C 1
ATOM 748 O O . TYR A 1 90 ? -2.998 32.671 16.255 1.00 55.91 90 TYR A O 1
ATOM 756 N N . SER A 1 91 ? -1.814 34.206 17.394 1.00 57.09 91 SER A N 1
ATOM 757 C CA . SER A 1 91 ? -2.390 35.320 16.650 1.00 57.09 91 SER A CA 1
ATOM 758 C C . SER A 1 91 ? -1.916 35.263 15.201 1.00 57.09 91 SER A C 1
ATOM 760 O O . SER A 1 91 ? -0.785 34.872 14.901 1.00 57.09 91 SER A O 1
ATOM 762 N N . ARG A 1 92 ? -2.760 35.718 14.270 1.00 53.06 92 ARG A N 1
ATOM 763 C CA . ARG A 1 92 ? -2.435 35.753 12.833 1.00 53.06 92 ARG A CA 1
ATOM 764 C C . ARG A 1 92 ? -1.178 36.587 12.521 1.00 53.06 92 ARG A C 1
ATOM 766 O O . ARG A 1 92 ? -0.594 36.416 11.456 1.00 53.06 92 ARG A O 1
ATOM 773 N N . HIS A 1 93 ? -0.758 37.455 13.445 1.00 52.28 93 HIS A N 1
ATOM 774 C CA . HIS A 1 93 ? 0.478 38.237 13.356 1.00 52.28 93 HIS A CA 1
ATOM 775 C C . HIS A 1 93 ? 1.752 37.448 13.707 1.00 52.28 93 HIS A C 1
ATOM 777 O O . HIS A 1 93 ? 2.806 37.726 13.135 1.00 52.28 93 HIS A O 1
ATOM 783 N N . ASP A 1 94 ? 1.679 36.453 14.595 1.00 48.38 94 ASP A N 1
ATOM 784 C CA . ASP A 1 94 ? 2.873 35.778 15.120 1.00 48.38 94 ASP A CA 1
ATOM 785 C C . ASP A 1 94 ? 3.502 34.836 14.072 1.00 48.38 94 ASP A C 1
ATOM 787 O O . ASP A 1 94 ? 4.724 34.781 13.92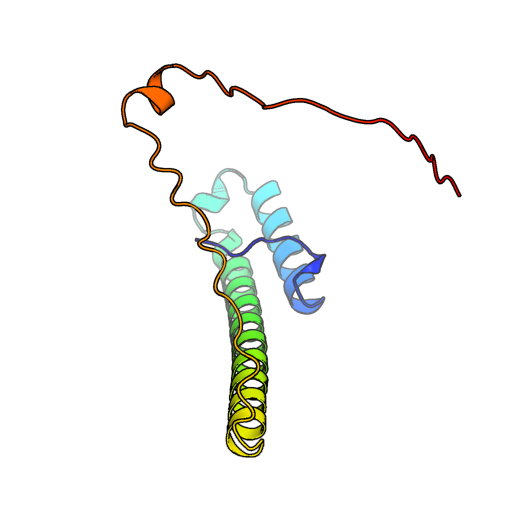1 1.00 48.38 94 ASP A O 1
ATOM 791 N N . LEU A 1 95 ? 2.670 34.174 13.252 1.00 53.22 95 LEU A N 1
ATOM 792 C CA . LEU A 1 95 ? 3.116 33.311 12.142 1.00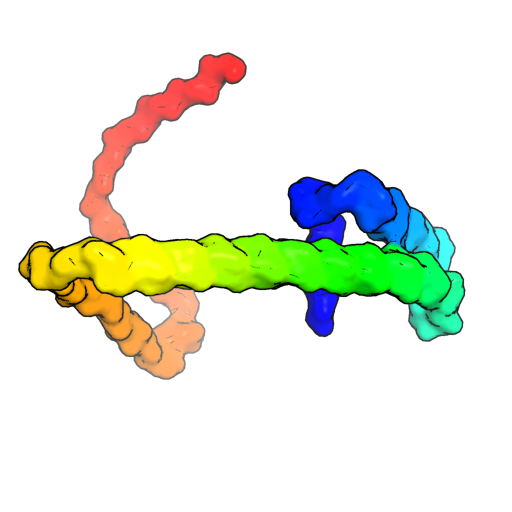 53.22 95 LEU A CA 1
ATOM 793 C C . LEU A 1 95 ? 3.879 34.063 11.038 1.00 53.22 95 LEU A C 1
ATOM 795 O O . LEU A 1 95 ? 4.616 33.437 10.280 1.00 53.22 95 LEU A O 1
ATOM 799 N N . ALA A 1 96 ? 3.718 35.385 10.935 1.00 50.66 96 ALA A N 1
ATOM 800 C CA . ALA A 1 96 ? 4.378 36.193 9.911 1.00 50.66 96 ALA A CA 1
ATOM 801 C C . ALA A 1 96 ? 5.813 36.615 10.288 1.00 50.66 96 ALA A C 1
ATOM 803 O O . ALA A 1 96 ? 6.562 37.038 9.411 1.00 50.66 96 ALA A O 1
ATOM 804 N N . SER A 1 97 ? 6.201 36.508 11.566 1.00 51.09 97 SER A N 1
ATOM 805 C CA . SER A 1 97 ? 7.470 37.066 12.073 1.00 51.09 97 SER A CA 1
ATOM 806 C C . SER A 1 97 ? 8.575 36.031 12.324 1.00 51.09 97 SER A C 1
ATOM 808 O O . SER A 1 97 ? 9.700 36.411 12.633 1.00 51.09 97 SER A O 1
ATOM 810 N N . GLY A 1 98 ? 8.290 34.728 12.213 1.00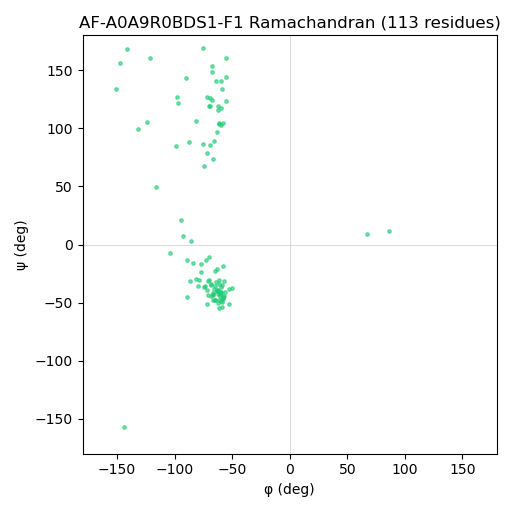 49.97 98 GLY A N 1
ATOM 811 C CA . GLY A 1 98 ? 9.306 33.663 12.301 1.00 49.97 98 GLY A CA 1
ATOM 812 C C . GLY A 1 98 ? 9.981 33.469 13.672 1.00 49.97 98 GLY A C 1
ATOM 813 O O . GLY A 1 98 ? 10.945 32.712 13.771 1.00 49.97 98 GLY A O 1
ATOM 814 N N . VAL A 1 99 ? 9.499 34.119 14.738 1.00 48.78 99 VAL A N 1
ATOM 815 C CA . VAL A 1 99 ? 10.120 34.059 16.073 1.00 48.78 99 VAL A CA 1
ATOM 816 C C . VAL A 1 99 ? 9.594 32.863 16.875 1.00 48.78 99 VAL A C 1
ATOM 818 O O . VAL A 1 99 ? 8.668 32.974 17.678 1.00 48.78 99 VAL A O 1
ATOM 821 N N . LEU A 1 100 ? 10.243 31.708 16.713 1.00 43.59 100 LEU A N 1
ATOM 822 C CA . LEU A 1 100 ? 10.111 30.572 17.634 1.00 43.59 100 LEU A CA 1
ATOM 823 C C . LEU A 1 100 ? 10.762 30.913 18.986 1.00 43.59 100 LEU A C 1
ATOM 825 O O . LEU A 1 100 ? 11.928 30.613 19.238 1.00 43.59 100 LEU A O 1
ATOM 829 N N . ARG A 1 101 ? 10.002 31.559 19.877 1.00 44.19 101 ARG A N 1
ATOM 830 C CA . ARG A 1 101 ? 10.444 31.861 21.245 1.00 44.19 101 ARG A CA 1
ATOM 831 C C . ARG A 1 101 ? 10.394 30.598 22.110 1.00 44.19 101 ARG A C 1
ATOM 833 O O . ARG A 1 101 ? 9.399 30.338 22.781 1.00 44.19 101 ARG A O 1
ATOM 840 N N . VAL A 1 102 ? 11.473 29.818 22.090 1.00 49.03 102 VAL A N 1
ATOM 841 C CA . VAL A 1 102 ? 11.638 28.627 22.939 1.00 49.03 102 VAL A CA 1
ATOM 842 C C . VAL A 1 102 ? 11.770 29.046 24.415 1.00 49.03 102 VAL A C 1
ATOM 844 O O . VAL A 1 102 ? 12.669 29.827 24.735 1.00 49.03 102 VAL A O 1
ATOM 847 N N . PRO A 1 103 ? 10.930 28.543 25.339 1.00 40.91 103 PRO A N 1
ATOM 848 C CA . PRO A 1 103 ? 11.138 28.745 26.768 1.00 40.91 103 PRO A CA 1
ATOM 849 C C . PRO A 1 103 ? 12.162 27.735 27.326 1.00 40.91 103 PRO A C 1
ATOM 851 O O . PRO A 1 103 ? 11.851 26.561 27.505 1.00 40.91 103 PRO A O 1
ATOM 854 N N . GLY A 1 104 ? 13.383 28.192 27.636 1.00 40.41 104 GLY A N 1
ATOM 855 C CA . GLY A 1 104 ? 14.247 27.542 28.646 1.00 40.41 104 GLY A CA 1
ATOM 856 C C . GLY A 1 104 ? 13.754 27.872 30.071 1.00 40.41 104 GLY A C 1
ATOM 857 O O . GLY A 1 104 ? 12.904 28.746 30.215 1.00 40.41 104 GLY A O 1
ATOM 858 N N . HIS A 1 105 ? 14.193 27.279 31.189 1.00 36.91 105 HIS A N 1
ATOM 859 C CA . HIS A 1 105 ? 15.277 26.34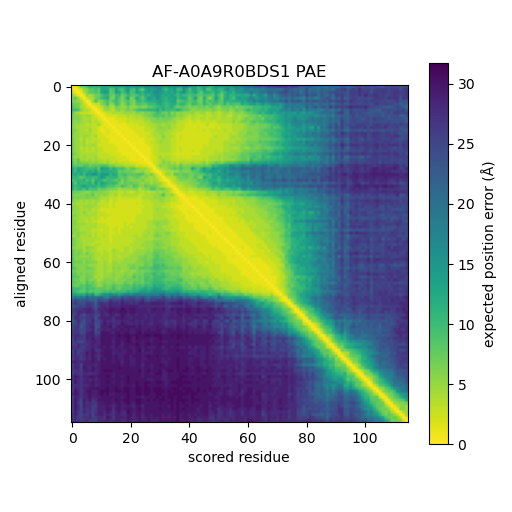2 31.565 1.00 36.91 105 HIS A CA 1
ATOM 860 C C . HIS A 1 105 ? 14.695 25.369 32.637 1.00 36.91 105 HIS A C 1
ATOM 862 O O . HIS A 1 105 ? 13.635 25.660 33.183 1.00 36.91 105 HIS A O 1
ATOM 868 N N . PHE A 1 106 ? 15.279 24.241 33.065 1.00 37.09 106 PHE A N 1
ATOM 869 C CA . PHE A 1 106 ? 16.606 23.606 32.895 1.00 37.09 106 PHE A CA 1
ATOM 870 C C . PHE A 1 106 ? 16.380 22.056 32.820 1.00 37.09 106 PHE A C 1
ATOM 872 O O . PHE A 1 106 ? 15.267 21.669 32.485 1.00 37.09 106 PHE A O 1
ATOM 879 N N . LYS A 1 107 ? 17.266 21.074 33.087 1.00 40.06 107 LYS A N 1
ATOM 880 C CA . LYS A 1 107 ? 18.662 20.934 33.568 1.00 40.06 107 LYS A CA 1
ATOM 881 C C . LYS A 1 107 ? 19.275 19.697 32.883 1.00 40.06 107 LYS A C 1
ATOM 883 O O . LYS A 1 107 ? 18.551 18.808 32.454 1.00 40.06 107 LYS A O 1
ATOM 888 N N . SER A 1 108 ? 20.596 19.668 32.781 1.00 43.38 108 SER A N 1
ATOM 889 C CA . SER A 1 108 ? 21.387 18.584 32.192 1.00 43.38 108 SER A CA 1
ATOM 890 C C . SER A 1 108 ? 21.279 17.254 32.941 1.00 43.38 108 SER A C 1
ATOM 892 O O . SER A 1 108 ? 21.466 17.250 34.155 1.00 43.38 108 SER A O 1
ATOM 894 N N . GLU A 1 109 ? 21.216 16.144 32.204 1.00 32.88 109 GLU A N 1
ATOM 895 C CA . GLU A 1 109 ? 22.126 15.022 32.458 1.00 32.88 109 GLU A CA 1
ATOM 896 C C . GLU A 1 109 ? 22.385 14.237 31.165 1.00 32.88 109 GLU A C 1
ATOM 898 O O . GLU A 1 109 ? 21.477 13.985 30.374 1.00 32.88 109 GLU A O 1
ATOM 903 N N . ILE A 1 110 ? 23.659 13.934 30.919 1.00 39.66 110 ILE A N 1
ATOM 904 C CA . ILE A 1 110 ? 24.123 13.138 29.783 1.00 39.66 110 ILE A CA 1
ATOM 905 C C . ILE A 1 110 ? 24.285 11.714 30.297 1.00 39.66 110 ILE A C 1
ATOM 907 O O . ILE A 1 110 ? 25.108 11.485 31.179 1.00 39.66 110 ILE A O 1
ATOM 911 N N . LEU A 1 111 ? 23.579 10.761 29.695 1.00 34.50 111 LEU A N 1
ATOM 912 C CA . LEU A 1 111 ? 23.984 9.361 29.725 1.00 34.50 111 LEU A CA 1
ATOM 913 C C . LEU A 1 111 ? 24.097 8.872 28.284 1.00 34.50 111 LEU A C 1
ATOM 915 O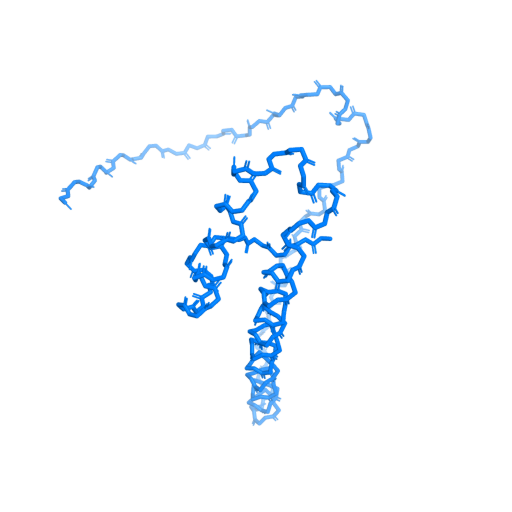 O . LEU A 1 111 ? 23.100 8.667 27.595 1.00 34.50 111 LEU A O 1
ATOM 919 N N . PHE A 1 112 ? 25.346 8.728 27.841 1.00 34.47 112 PHE A N 1
ATOM 920 C CA . PHE A 1 112 ? 25.676 7.870 26.712 1.00 34.47 112 PHE A CA 1
ATOM 921 C C . PHE A 1 112 ? 25.235 6.443 27.047 1.00 34.47 112 PHE A C 1
ATOM 923 O O . PHE A 1 112 ? 25.429 5.982 28.173 1.00 34.47 112 PHE A O 1
ATOM 930 N N . TYR A 1 113 ? 24.702 5.741 26.054 1.00 35.84 113 TYR A N 1
ATOM 931 C CA . TYR A 1 113 ? 24.648 4.288 26.063 1.00 35.84 113 TYR A CA 1
ATOM 932 C C . TYR A 1 113 ? 25.159 3.817 24.703 1.00 35.84 113 TYR A C 1
ATOM 934 O O . TYR A 1 113 ? 24.440 3.897 23.708 1.00 35.84 113 TYR A O 1
ATOM 942 N N . GLU A 1 114 ? 26.427 3.415 24.666 1.00 45.69 114 GLU A N 1
ATOM 943 C CA . GLU A 1 114 ? 26.934 2.499 23.646 1.00 45.69 114 GLU A CA 1
ATOM 944 C C . GLU A 1 114 ? 26.945 1.100 24.261 1.00 45.69 114 GLU A C 1
ATOM 946 O O . GLU A 1 114 ? 27.485 0.928 25.355 1.00 45.69 114 GLU A O 1
ATOM 951 N N . ASP A 1 115 ? 26.316 0.149 23.572 1.00 37.59 115 ASP A N 1
ATOM 952 C CA . ASP A 1 115 ? 26.955 -1.073 23.051 1.00 37.59 115 ASP A CA 1
ATOM 953 C C . ASP A 1 115 ? 26.112 -1.560 21.848 1.00 37.59 115 ASP A C 1
ATOM 955 O O . ASP A 1 115 ? 24.869 -1.657 22.013 1.00 37.59 115 ASP A O 1
#

InterPro domains:
  IPR013892 Cytochrome c oxidase biogenesis protein Cmc1-like [PF08583] (1-70)

Secondary structure (DSSP, 8-state):
-PPP--GGGS-HHHHHHHHHHHHHHHH-TTTTTTTTTHHHHHHHHHHHHHHHHHHHHHHHHHHHHHHHHHHHS------------------TTGGGS------------------

Organism: Cyprinus carpio (NCBI:txid7962)

Solvent-accessible surface area (backbone atoms only — not comparable to full-atom values): 7527 Å² total; per-residue (Å²): 137,79,76,89,86,55,65,89,81,52,54,71,74,44,38,51,35,50,49,52,42,54,49,46,43,69,77,28,70,71,46,48,82,76,47,76,47,48,66,48,49,49,55,31,52,54,41,53,52,51,51,52,51,52,54,50,50,55,52,48,53,53,53,52,50,53,54,48,58,64,66,72,47,75,86,76,73,80,80,77,76,78,72,76,80,72,80,80,79,73,52,87,68,57,80,76,67,76,74,82,81,76,83,82,88,86,80,91,82,88,77,88,83,88,134

Mean predicted aligned error: 16.47 Å

Foldseek 3Di:
DDPDLDLVVADPVLVVLSVVLVVCCVVCVPCVVVCPCVVSVVSNVVRVVVVVVVVVVVVVVVVVVVVVVVVPDDPPCPPPPPPPPDPPCPDPVNVVPPDPPDDDDDDDDDDDDDD

Radius of gyration: 24.6 Å; Cα contacts (8 Å, |Δi|>4): 28; chains: 1; bounding box: 47×48×60 Å

Sequence (115 aa):
MHPDLSPHLHTEECNQLITLLKQCHKEHNVLRFFGTCNDVDRAMRDCLKKEYKAKRNRSKAHAEEMRQRLKEQPKEHPSIKHHPHGEQNYSRHDLASGVLRVPGHFKSEILFYED

pLDDT: mean 71.39, std 20.0, range [32.88, 95.06]